Protein AF-A0AA51M3Q9-F1 (afdb_monomer_lite)

Secondary structure (DSSP, 8-state):
-HHHHHHHHHHHHHHHHTT---TT--HHHHHHHEEE-TTS-EEEPP--

pLDDT: mean 83.4, std 9.51, range [55.25, 91.25]

Structure (mmCIF, N/CA/C/O backbone):
data_AF-A0AA51M3Q9-F1
#
_entry.id   AF-A0AA51M3Q9-F1
#
loop_
_atom_site.gr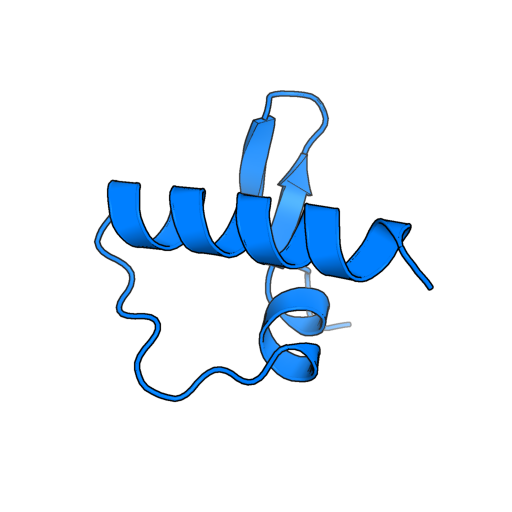oup_PDB
_atom_site.id
_atom_site.type_symbol
_atom_site.label_atom_id
_atom_site.label_alt_id
_atom_site.label_comp_id
_atom_site.label_asym_id
_atom_site.label_entity_id
_atom_site.label_seq_id
_atom_site.pdbx_PDB_ins_code
_atom_site.Cartn_x
_atom_site.Cartn_y
_atom_site.Cartn_z
_atom_site.occupancy
_atom_site.B_iso_or_equiv
_atom_site.auth_seq_id
_atom_site.auth_comp_id
_atom_site.auth_asym_id
_atom_site.auth_atom_id
_atom_site.pdbx_PDB_model_num
ATOM 1 N N . MET A 1 1 ? 15.948 4.490 1.906 1.00 55.69 1 MET A N 1
ATOM 2 C CA . MET A 1 1 ? 15.063 3.314 1.721 1.00 55.69 1 MET A CA 1
ATOM 3 C C . MET A 1 1 ? 13.965 3.162 2.792 1.00 55.69 1 MET A C 1
ATOM 5 O O . MET A 1 1 ? 12.921 2.629 2.452 1.00 55.69 1 MET A O 1
ATOM 9 N N . GLN A 1 2 ? 14.081 3.730 4.007 1.00 63.28 2 GLN A N 1
ATOM 10 C CA . GLN A 1 2 ? 13.055 3.635 5.080 1.00 63.28 2 GLN A CA 1
ATOM 11 C C . GLN A 1 2 ? 11.643 4.192 4.763 1.00 63.28 2 GLN A C 1
ATOM 13 O O . GLN A 1 2 ? 10.679 3.858 5.450 1.00 63.28 2 GLN A O 1
ATOM 18 N N . ASN A 1 3 ? 11.488 5.073 3.767 1.00 77.31 3 ASN A N 1
ATOM 19 C CA . ASN A 1 3 ? 10.190 5.700 3.467 1.00 77.31 3 ASN A CA 1
ATOM 20 C C . ASN A 1 3 ? 9.217 4.726 2.770 1.00 77.31 3 ASN A C 1
ATOM 22 O O . ASN A 1 3 ? 8.013 4.762 3.015 1.00 77.31 3 ASN A O 1
ATOM 26 N N . ASN A 1 4 ? 9.738 3.819 1.939 1.00 83.94 4 ASN A N 1
ATOM 27 C CA . ASN A 1 4 ? 8.910 2.871 1.191 1.00 83.94 4 ASN A CA 1
ATOM 28 C C . ASN A 1 4 ? 8.318 1.801 2.112 1.00 83.94 4 ASN A C 1
ATOM 30 O O . ASN A 1 4 ? 7.127 1.531 2.028 1.00 83.94 4 ASN A O 1
ATOM 34 N N . GLU A 1 5 ? 9.099 1.284 3.062 1.00 85.62 5 GLU A N 1
ATOM 35 C CA . GLU A 1 5 ? 8.629 0.308 4.058 1.00 85.62 5 GLU A CA 1
ATOM 36 C C . GLU A 1 5 ? 7.468 0.849 4.901 1.00 85.62 5 GLU A C 1
ATOM 38 O O . GLU A 1 5 ? 6.471 0.159 5.124 1.00 85.62 5 GLU A O 1
ATOM 43 N N . LYS A 1 6 ? 7.556 2.116 5.336 1.00 88.25 6 LYS A N 1
ATOM 44 C CA . LYS A 1 6 ? 6.467 2.778 6.072 1.00 88.25 6 LYS A CA 1
ATOM 45 C C . LYS A 1 6 ? 5.209 2.913 5.214 1.00 88.25 6 LYS A C 1
ATOM 47 O O . LYS A 1 6 ? 4.114 2.648 5.707 1.00 88.25 6 LYS A O 1
ATOM 52 N N . LYS A 1 7 ? 5.355 3.292 3.940 1.00 88.00 7 LYS A N 1
ATOM 53 C CA . LYS A 1 7 ? 4.230 3.391 2.995 1.00 88.00 7 LYS A CA 1
ATOM 54 C C . LYS A 1 7 ? 3.568 2.038 2.760 1.00 88.00 7 LYS A C 1
ATOM 56 O O . LYS A 1 7 ? 2.351 1.947 2.871 1.00 88.00 7 LYS A O 1
ATOM 61 N N . ILE A 1 8 ? 4.358 0.997 2.505 1.00 90.06 8 ILE A N 1
ATOM 62 C CA . ILE A 1 8 ? 3.864 -0.368 2.302 1.00 90.06 8 ILE A CA 1
ATOM 63 C C . ILE A 1 8 ? 3.093 -0.833 3.538 1.00 90.06 8 ILE A C 1
ATOM 65 O O . ILE A 1 8 ? 1.962 -1.288 3.407 1.00 90.06 8 ILE A O 1
ATOM 69 N N . ARG A 1 9 ? 3.644 -0.649 4.745 1.00 90.12 9 ARG A N 1
ATOM 70 C CA . ARG A 1 9 ? 2.968 -1.026 5.997 1.00 90.12 9 ARG A CA 1
ATOM 71 C C . ARG A 1 9 ? 1.616 -0.326 6.169 1.00 90.12 9 ARG A C 1
ATOM 73 O O . ARG A 1 9 ? 0.657 -0.965 6.586 1.00 90.12 9 ARG A O 1
ATOM 80 N N . LEU A 1 10 ? 1.536 0.966 5.849 1.00 91.06 10 LEU A N 1
ATOM 81 C CA . LEU A 1 10 ? 0.281 1.722 5.919 1.00 91.06 10 LEU A CA 1
ATOM 82 C C . LEU A 1 10 ? -0.743 1.234 4.896 1.00 91.06 10 LEU A C 1
ATOM 84 O O . LEU A 1 10 ? -1.917 1.093 5.227 1.00 91.06 10 LEU A O 1
ATOM 88 N N . ILE A 1 11 ? -0.307 0.970 3.665 1.00 91.00 11 ILE A N 1
ATOM 89 C CA . ILE A 1 11 ? -1.174 0.431 2.617 1.00 91.00 11 ILE A CA 1
ATOM 90 C C . ILE A 1 11 ? -1.725 -0.932 3.043 1.00 91.00 11 ILE A C 1
ATOM 92 O O . ILE A 1 11 ? -2.936 -1.126 2.999 1.00 91.00 11 ILE A O 1
ATOM 96 N N . ARG A 1 12 ? -0.859 -1.819 3.537 1.00 89.88 12 ARG A N 1
ATOM 97 C CA . ARG A 1 12 ? -1.217 -3.143 4.052 1.00 89.88 12 ARG A CA 1
ATOM 98 C C . ARG A 1 12 ? -2.264 -3.092 5.170 1.00 89.88 12 ARG A C 1
ATOM 100 O O . ARG A 1 12 ? -3.336 -3.685 5.072 1.00 89.88 12 ARG A O 1
ATOM 107 N N . ASP A 1 13 ? -2.020 -2.271 6.195 1.00 90.06 13 ASP A N 1
ATOM 108 C CA . ASP A 1 13 ? -2.986 -2.042 7.283 1.00 90.06 13 ASP A CA 1
ATOM 109 C C . ASP A 1 13 ? -4.347 -1.563 6.750 1.00 90.06 13 ASP A C 1
ATOM 111 O O . ASP A 1 13 ? -5.395 -2.049 7.179 1.00 90.06 13 ASP A O 1
ATOM 115 N N . LYS A 1 14 ? -4.359 -0.658 5.764 1.00 89.81 14 LYS A N 1
ATOM 116 C CA . LYS A 1 14 ? -5.607 -0.193 5.150 1.00 89.81 14 LYS A CA 1
ATOM 117 C C . LYS A 1 14 ? -6.303 -1.274 4.338 1.00 89.81 14 LYS A C 1
ATOM 119 O O . LYS A 1 14 ? -7.512 -1.407 4.491 1.00 89.81 14 LYS A O 1
ATOM 124 N N . MET A 1 15 ? -5.573 -2.029 3.520 1.00 88.19 15 MET A N 1
ATOM 125 C CA . MET A 1 15 ? -6.109 -3.142 2.729 1.00 88.19 15 MET A CA 1
ATOM 126 C C . MET A 1 15 ? -6.776 -4.184 3.628 1.00 88.19 15 MET A C 1
ATOM 128 O O . MET A 1 15 ? -7.920 -4.561 3.377 1.00 88.19 15 MET A O 1
ATOM 132 N N . SER A 1 16 ? -6.114 -4.549 4.728 1.00 87.00 16 SER A N 1
ATOM 133 C CA . SER A 1 16 ? -6.647 -5.463 5.741 1.00 87.00 16 SER A CA 1
ATOM 134 C C . SER A 1 16 ? -7.952 -4.948 6.364 1.00 87.00 16 SER A C 1
ATOM 136 O O . SER A 1 16 ? -8.943 -5.676 6.420 1.00 87.00 16 SER A O 1
ATOM 138 N N . ARG A 1 17 ? -8.016 -3.662 6.743 1.00 87.50 17 ARG A N 1
ATOM 139 C CA . ARG A 1 17 ? -9.222 -3.053 7.346 1.00 87.50 17 ARG A CA 1
ATOM 140 C C . ARG A 1 17 ? -10.442 -3.024 6.429 1.00 87.50 17 ARG A C 1
ATOM 142 O O . ARG A 1 17 ? -11.560 -3.033 6.934 1.00 87.50 17 ARG A O 1
ATOM 149 N N . ILE A 1 18 ? -10.244 -2.947 5.115 1.00 84.44 18 ILE A N 1
ATOM 150 C CA . ILE A 1 18 ? -11.336 -2.932 4.127 1.00 84.44 18 ILE A CA 1
ATOM 151 C C . ILE A 1 18 ? -11.585 -4.310 3.496 1.00 84.44 18 ILE A C 1
ATOM 153 O O . ILE A 1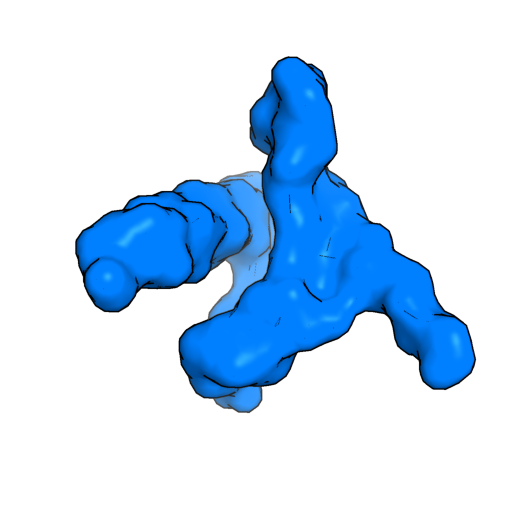 18 ? -12.389 -4.422 2.575 1.00 84.44 18 ILE A O 1
ATOM 157 N N . GLY A 1 19 ? -10.902 -5.355 3.975 1.00 81.75 19 GLY A N 1
ATOM 158 C CA . GLY A 1 19 ? -11.096 -6.731 3.522 1.00 81.75 19 GLY A CA 1
ATOM 159 C C . GLY A 1 19 ? -10.480 -7.063 2.160 1.00 81.75 19 GLY A C 1
ATOM 160 O O . GLY A 1 19 ? -10.839 -8.082 1.573 1.00 81.75 19 GLY A O 1
ATOM 161 N N . ILE A 1 20 ? -9.548 -6.251 1.643 1.00 80.12 20 ILE A N 1
ATOM 162 C CA . ILE A 1 20 ? -8.778 -6.622 0.449 1.00 80.12 20 ILE A CA 1
ATOM 163 C C . ILE A 1 20 ? -7.706 -7.625 0.871 1.00 80.12 20 ILE A C 1
ATOM 165 O O . ILE A 1 20 ? -6.774 -7.298 1.606 1.00 80.12 20 ILE A O 1
ATOM 169 N N . GLY A 1 21 ? -7.844 -8.863 0.398 1.00 69.19 21 GLY A N 1
ATOM 170 C CA . GLY A 1 21 ? -6.880 -9.922 0.658 1.00 69.19 21 GLY A CA 1
ATOM 171 C C . GLY A 1 21 ? -5.516 -9.600 0.050 1.00 69.19 21 GLY A C 1
ATOM 172 O O . GLY A 1 21 ? -5.361 -9.592 -1.164 1.00 69.19 21 GLY A O 1
ATOM 173 N N . GLU A 1 22 ? -4.512 -9.406 0.903 1.00 65.50 22 GLU A N 1
ATOM 174 C CA . GLU A 1 22 ? -3.101 -9.225 0.521 1.00 65.50 22 GLU A CA 1
ATOM 175 C C . GLU A 1 22 ? -2.446 -10.462 -0.097 1.00 65.50 22 GLU A C 1
ATOM 177 O O . GLU A 1 22 ? -1.296 -10.393 -0.535 1.00 65.50 22 GLU A O 1
ATOM 182 N N . LYS A 1 23 ? -3.141 -11.605 -0.090 1.00 63.91 23 LYS A N 1
ATOM 183 C CA . LYS A 1 23 ? -2.594 -12.878 -0.550 1.00 63.91 23 LYS A CA 1
ATOM 184 C C . LYS A 1 23 ? -2.155 -12.707 -2.008 1.00 63.91 23 LYS A C 1
ATOM 186 O O . LYS A 1 23 ? -2.999 -12.692 -2.898 1.00 63.91 23 LYS A O 1
ATOM 191 N N . ASN A 1 24 ? -0.839 -12.592 -2.208 1.00 66.44 24 ASN A N 1
ATOM 192 C CA . ASN A 1 24 ? -0.095 -12.551 -3.476 1.00 66.44 24 ASN A CA 1
ATOM 193 C C . ASN A 1 24 ? 0.337 -11.171 -4.019 1.00 66.44 24 ASN A C 1
ATOM 195 O O . ASN A 1 24 ? 0.769 -11.113 -5.168 1.00 66.44 24 ASN A O 1
ATOM 199 N N . LEU A 1 25 ? 0.285 -10.080 -3.243 1.00 79.88 25 LEU A N 1
ATOM 200 C CA . LEU A 1 25 ? 0.882 -8.800 -3.669 1.00 79.88 25 LEU A CA 1
ATOM 201 C C . LEU A 1 25 ? 2.261 -8.580 -3.033 1.00 79.88 25 LEU A C 1
ATOM 203 O O . LEU A 1 25 ? 2.390 -8.471 -1.810 1.00 79.88 25 LEU A O 1
ATOM 207 N N . ASP A 1 26 ? 3.289 -8.496 -3.877 1.00 88.44 26 ASP A N 1
ATOM 208 C CA . ASP A 1 26 ? 4.630 -8.093 -3.466 1.00 88.44 26 ASP A CA 1
ATOM 209 C C . ASP A 1 26 ? 4.702 -6.575 -3.215 1.00 88.44 26 ASP A C 1
ATOM 211 O O . ASP A 1 26 ? 3.833 -5.795 -3.609 1.00 88.44 26 ASP A O 1
ATOM 215 N N . ASP A 1 27 ? 5.748 -6.136 -2.517 1.00 88.19 27 ASP A N 1
ATOM 216 C CA . ASP A 1 27 ? 5.928 -4.731 -2.136 1.00 88.19 27 ASP A CA 1
ATOM 217 C C . ASP A 1 27 ? 5.934 -3.786 -3.355 1.00 88.19 27 ASP A C 1
ATOM 219 O O . ASP A 1 27 ? 5.439 -2.657 -3.279 1.00 88.19 27 ASP A O 1
ATOM 223 N N . ALA A 1 28 ? 6.458 -4.260 -4.490 1.00 87.56 28 ALA A N 1
ATOM 224 C CA . ALA A 1 28 ? 6.486 -3.522 -5.746 1.00 87.56 28 ALA A CA 1
ATOM 225 C C . ALA A 1 28 ? 5.078 -3.357 -6.340 1.00 87.56 28 ALA A C 1
ATOM 227 O O . ALA A 1 28 ? 4.693 -2.237 -6.682 1.00 87.56 28 ALA A O 1
ATOM 228 N N . ALA A 1 29 ? 4.278 -4.425 -6.401 1.00 88.12 29 ALA A N 1
ATOM 229 C CA . ALA A 1 29 ? 2.898 -4.368 -6.868 1.00 88.12 29 ALA A CA 1
ATOM 230 C C . ALA A 1 29 ? 2.022 -3.526 -5.940 1.00 88.12 29 ALA A C 1
ATOM 232 O O . ALA A 1 29 ? 1.156 -2.801 -6.430 1.00 88.12 29 ALA A O 1
ATOM 233 N N . ILE A 1 30 ? 2.261 -3.563 -4.625 1.00 88.56 30 ILE A N 1
ATOM 234 C CA . ILE A 1 30 ? 1.561 -2.712 -3.655 1.00 88.56 30 ILE A CA 1
ATOM 235 C C . ILE A 1 30 ? 1.811 -1.238 -3.972 1.00 88.56 30 ILE A C 1
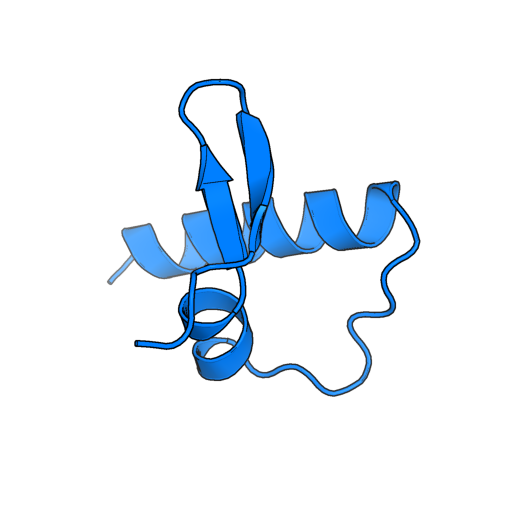ATOM 237 O O . ILE A 1 30 ? 0.855 -0.478 -4.115 1.00 88.56 30 ILE A O 1
ATOM 241 N N . LEU A 1 31 ? 3.074 -0.835 -4.125 1.00 88.50 31 LEU A N 1
ATOM 242 C CA . LEU A 1 31 ? 3.430 0.555 -4.424 1.00 88.50 31 LEU A CA 1
ATOM 243 C C . LEU A 1 31 ? 2.992 1.002 -5.826 1.00 88.50 31 LEU A C 1
ATOM 245 O O . LEU A 1 31 ? 2.717 2.184 -6.022 1.00 88.50 31 LEU A O 1
ATOM 249 N N . ALA A 1 32 ? 2.922 0.079 -6.788 1.00 88.31 32 ALA A N 1
ATOM 250 C CA . ALA A 1 32 ? 2.461 0.361 -8.145 1.00 88.31 32 ALA A CA 1
ATOM 251 C C . ALA A 1 32 ? 0.931 0.428 -8.261 1.00 88.31 32 ALA A C 1
ATOM 253 O O . ALA A 1 32 ? 0.418 1.094 -9.154 1.00 88.31 32 ALA A O 1
ATOM 254 N N . SER A 1 33 ? 0.203 -0.266 -7.382 1.00 88.12 33 SER A N 1
ATOM 255 C CA . SER A 1 33 ? -1.259 -0.381 -7.454 1.00 88.12 33 SER A CA 1
ATOM 256 C C . SER A 1 33 ? -1.974 0.538 -6.476 1.00 88.12 33 SER A C 1
ATOM 258 O O . SER A 1 33 ? -3.116 0.914 -6.727 1.00 88.12 33 SER A O 1
ATOM 260 N N . TYR A 1 34 ? -1.330 0.906 -5.368 1.00 89.50 34 TYR A N 1
ATOM 261 C CA . TYR A 1 34 ? -1.975 1.601 -4.264 1.00 89.50 34 TYR A CA 1
ATOM 262 C C . TYR A 1 34 ? -1.133 2.746 -3.711 1.00 89.50 34 TYR A C 1
ATOM 264 O O . TYR A 1 34 ? 0.092 2.698 -3.621 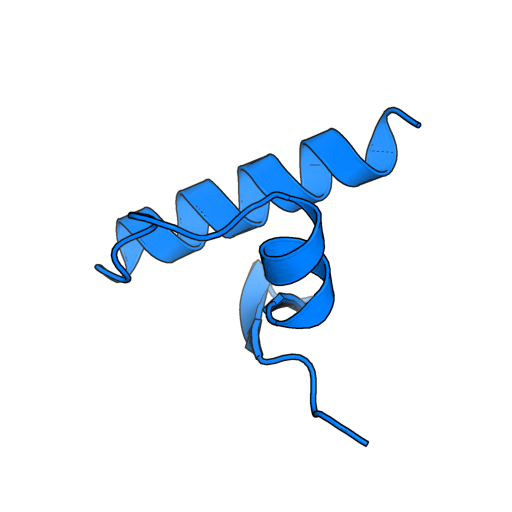1.00 89.50 34 TYR A O 1
ATOM 272 N N . SER A 1 35 ? -1.829 3.786 -3.268 1.00 91.25 35 SER A N 1
ATOM 273 C CA . SER A 1 35 ? -1.255 4.913 -2.549 1.00 91.25 35 SER A CA 1
ATOM 274 C C . SER A 1 35 ? -2.192 5.363 -1.434 1.00 91.25 35 SER A C 1
ATOM 276 O O . SER A 1 35 ? -3.379 5.036 -1.423 1.00 91.25 35 SER A O 1
ATOM 278 N N . ILE A 1 36 ? -1.649 6.114 -0.479 1.00 89.25 36 ILE A N 1
ATOM 279 C CA . ILE A 1 36 ? -2.443 6.783 0.548 1.00 89.25 36 ILE A CA 1
ATOM 280 C C . ILE A 1 36 ? -2.553 8.256 0.168 1.00 89.25 36 ILE A C 1
ATOM 282 O O . ILE A 1 36 ? -1.534 8.931 0.005 1.00 89.25 36 ILE A O 1
ATOM 286 N N . ASN A 1 37 ? -3.779 8.755 0.014 1.00 89.19 37 ASN A N 1
ATOM 287 C CA . ASN A 1 37 ? -4.006 10.168 -0.281 1.00 89.19 37 ASN A CA 1
ATOM 288 C C . ASN A 1 37 ? -3.735 11.054 0.953 1.00 89.19 37 ASN A C 1
ATOM 290 O O . ASN A 1 37 ? -3.545 10.571 2.071 1.00 89.19 37 ASN A O 1
ATOM 294 N N . LYS A 1 38 ? -3.774 12.380 0.775 1.00 87.69 38 LYS A N 1
ATOM 295 C CA . LYS A 1 38 ? -3.577 13.352 1.869 1.00 87.69 38 LYS A CA 1
ATOM 296 C C . LYS A 1 38 ? -4.586 13.237 3.025 1.00 87.69 38 LYS A C 1
ATOM 298 O O . LYS A 1 38 ? -4.348 13.795 4.087 1.00 87.69 38 LYS A O 1
ATOM 303 N N . PHE A 1 39 ? -5.695 12.528 2.819 1.00 88.88 39 PHE A N 1
ATOM 304 C CA . PHE A 1 39 ? -6.738 12.283 3.815 1.00 88.88 39 PHE A CA 1
ATOM 305 C C . PHE A 1 39 ? -6.577 10.930 4.529 1.00 88.88 39 PHE A C 1
ATOM 307 O O . PHE A 1 39 ? -7.406 10.568 5.360 1.00 88.88 39 PHE A O 1
ATOM 314 N N . GLY A 1 40 ? -5.530 10.158 4.220 1.00 85.81 40 GLY A N 1
ATOM 315 C CA . GLY A 1 40 ? -5.278 8.864 4.854 1.00 85.81 40 GLY A CA 1
ATOM 316 C C . GLY A 1 40 ? -6.131 7.711 4.311 1.00 85.81 40 GLY A C 1
ATOM 317 O O . GLY A 1 40 ? -6.257 6.680 4.980 1.00 85.81 40 GLY A O 1
ATOM 318 N N . GLN A 1 41 ? -6.729 7.868 3.128 1.00 88.69 41 GLN A N 1
ATOM 319 C CA . GLN A 1 41 ? -7.520 6.830 2.463 1.00 88.69 41 GLN A CA 1
ATOM 320 C C . GLN A 1 41 ? -6.666 6.049 1.462 1.00 88.69 41 GLN A C 1
ATOM 322 O O . GLN A 1 41 ? -5.779 6.619 0.825 1.00 88.69 41 GLN A O 1
ATOM 327 N N . LEU A 1 42 ? -6.961 4.754 1.321 1.00 89.31 42 LEU A N 1
ATOM 328 C CA . LEU A 1 42 ? -6.369 3.905 0.292 1.00 89.31 42 LEU A CA 1
ATOM 329 C C . LEU A 1 42 ? -6.972 4.257 -1.071 1.00 89.31 42 LEU A C 1
ATOM 331 O O . LEU A 1 42 ? -8.189 4.219 -1.241 1.00 89.31 42 LEU A O 1
ATOM 335 N N . CYS A 1 43 ? -6.122 4.582 -2.036 1.00 89.19 43 CYS A N 1
ATOM 336 C CA . CYS A 1 43 ? -6.509 4.902 -3.403 1.00 89.19 43 CYS A CA 1
ATOM 337 C C . CYS A 1 43 ? -5.732 4.023 -4.381 1.00 89.19 43 CYS A C 1
ATOM 339 O O . CYS A 1 43 ? -4.541 3.776 -4.178 1.00 89.19 43 CYS A O 1
ATOM 341 N N . ALA A 1 44 ? -6.388 3.588 -5.456 1.00 87.12 44 ALA A N 1
ATOM 342 C CA . ALA A 1 44 ? -5.696 2.942 -6.562 1.00 87.12 44 ALA A CA 1
ATOM 343 C C . ALA A 1 44 ? -4.811 3.966 -7.292 1.00 87.12 44 ALA A C 1
ATOM 345 O O . ALA A 1 44 ? -5.225 5.107 -7.509 1.00 87.12 44 ALA A O 1
ATOM 346 N N . VAL A 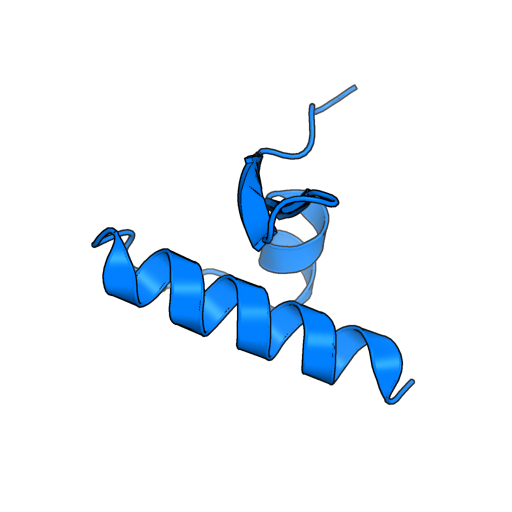1 45 ? -3.597 3.569 -7.662 1.00 86.75 45 VAL A N 1
ATOM 347 C CA . VAL A 1 45 ? -2.736 4.365 -8.540 1.00 86.75 45 VAL A CA 1
ATOM 348 C C . VAL A 1 45 ? -3.218 4.140 -9.978 1.00 86.75 45 VAL A C 1
ATOM 350 O O . VAL A 1 45 ? -3.311 2.986 -10.403 1.00 86.75 45 VAL A O 1
ATOM 353 N N . PRO A 1 46 ? -3.576 5.196 -10.730 1.00 80.50 46 PRO A N 1
ATOM 354 C CA . PRO A 1 46 ? -4.007 5.039 -12.114 1.00 80.50 46 PRO A CA 1
ATOM 355 C C . PRO A 1 46 ? -2.881 4.425 -12.957 1.00 80.50 46 PRO A C 1
ATOM 357 O O . PRO A 1 46 ? -1.741 4.888 -12.912 1.00 80.50 46 PRO A O 1
ATOM 360 N N . LYS A 1 47 ? -3.208 3.373 -13.718 1.00 71.12 47 LYS A N 1
ATOM 361 C CA . LYS A 1 47 ? -2.315 2.807 -14.734 1.00 71.12 47 LYS 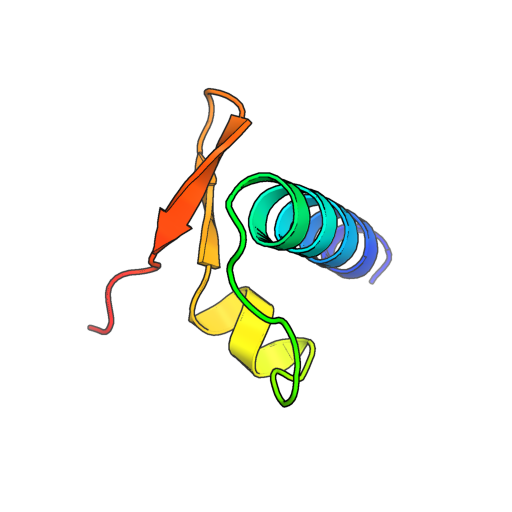A CA 1
ATOM 362 C C . LYS A 1 47 ? -2.382 3.721 -15.956 1.00 71.12 47 LYS A C 1
ATOM 364 O O . LYS A 1 47 ? -3.406 3.730 -16.634 1.00 71.12 47 LYS A O 1
ATOM 369 N N . ASN A 1 48 ? -1.343 4.528 -16.154 1.00 55.25 48 ASN A N 1
ATOM 370 C CA . ASN A 1 48 ? -1.138 5.263 -17.403 1.00 55.25 48 ASN A CA 1
ATOM 371 C C . ASN A 1 48 ? -0.777 4.303 -18.538 1.00 55.25 48 ASN A C 1
ATOM 373 O O . ASN A 1 48 ? -0.079 3.304 -18.246 1.00 55.25 48 ASN A O 1
#

Radius of gyration: 10.22 Å; chains: 1; bounding box: 26×26×25 Å

Sequence (48 aa):
MQNNEKKIRLIRDKMSRIGIGEKNLDDAAILASYSINKFGQLCAVPKN

Foldseek 3Di:
DVVLVVFLVLLVVQCVVVVNDPVDDDSVNSVQFWGQDPVSHIDGDDDD